Protein AF-A0A975FQG0-F1 (afdb_monomer_lite)

Radius of gyration: 18.79 Å; chains: 1; bounding box: 39×19×62 Å

pLDDT: mean 80.65, std 9.43, range [52.59, 92.88]

Structure (mmCIF, N/CA/C/O backbone):
data_AF-A0A975FQG0-F1
#
_entry.id   AF-A0A975FQG0-F1
#
loop_
_atom_site.group_PDB
_atom_site.id
_atom_site.type_symbol
_atom_site.label_atom_id
_atom_site.label_alt_id
_atom_site.label_comp_id
_atom_site.label_asym_id
_atom_site.label_entity_id
_atom_site.label_seq_id
_atom_site.pdbx_PDB_ins_code
_atom_site.Cartn_x
_atom_site.Cartn_y
_atom_site.Cartn_z
_atom_site.occupancy
_atom_site.B_iso_or_equiv
_atom_site.auth_seq_id
_atom_site.auth_comp_id
_atom_site.auth_asym_id
_atom_site.auth_atom_id
_atom_site.pdbx_PDB_model_num
ATOM 1 N N . MET A 1 1 ? -12.101 -2.538 -8.124 1.00 52.59 1 MET A N 1
ATOM 2 C CA . MET A 1 1 ? -11.426 -1.240 -8.284 1.00 52.59 1 MET A CA 1
ATOM 3 C C . MET A 1 1 ? -10.868 -0.854 -6.929 1.00 52.59 1 MET A C 1
ATOM 5 O O . MET A 1 1 ? -11.624 -0.524 -6.024 1.00 52.59 1 MET A O 1
ATOM 9 N N . THR A 1 2 ? -9.577 -1.079 -6.736 1.00 68.00 2 THR A N 1
ATOM 10 C CA . THR A 1 2 ? -8.876 -0.801 -5.481 1.00 68.00 2 THR A CA 1
ATOM 11 C C . THR A 1 2 ? -8.479 0.678 -5.417 1.00 68.00 2 THR A C 1
ATOM 13 O O . THR A 1 2 ? -8.389 1.341 -6.447 1.00 68.00 2 THR A O 1
ATOM 16 N N . ALA A 1 3 ? -8.223 1.218 -4.220 1.00 68.31 3 ALA A N 1
ATOM 17 C CA . ALA A 1 3 ? -7.720 2.591 -4.062 1.00 68.31 3 ALA A CA 1
ATOM 18 C C . ALA A 1 3 ? -6.416 2.836 -4.850 1.00 68.31 3 ALA A C 1
ATOM 20 O O . ALA A 1 3 ? -6.152 3.946 -5.305 1.00 68.31 3 ALA A O 1
ATOM 21 N N . LEU A 1 4 ? -5.633 1.774 -5.058 1.00 72.12 4 LEU A N 1
ATOM 22 C CA . LEU A 1 4 ? -4.446 1.794 -5.900 1.00 72.12 4 LEU A CA 1
ATOM 23 C C . LEU A 1 4 ? -4.797 1.973 -7.385 1.00 72.12 4 LEU A C 1
ATOM 25 O O . LEU A 1 4 ? -4.174 2.800 -8.039 1.00 72.12 4 LEU A O 1
ATOM 29 N N . ASP A 1 5 ? -5.815 1.273 -7.900 1.00 72.75 5 ASP A N 1
ATOM 30 C CA . ASP A 1 5 ? -6.261 1.413 -9.300 1.00 72.75 5 ASP A CA 1
ATOM 31 C C . ASP A 1 5 ? -6.716 2.851 -9.610 1.00 72.75 5 ASP A C 1
ATOM 33 O O . ASP A 1 5 ? -6.496 3.362 -10.706 1.00 72.75 5 ASP A O 1
ATOM 37 N N . LEU A 1 6 ? -7.323 3.522 -8.624 1.00 71.19 6 LEU A N 1
ATOM 38 C CA . LEU A 1 6 ? -7.706 4.935 -8.704 1.00 71.19 6 LEU A CA 1
ATOM 39 C C . LEU A 1 6 ? -6.496 5.876 -8.713 1.00 71.19 6 LEU A C 1
ATOM 41 O O . LEU A 1 6 ? -6.476 6.834 -9.479 1.00 71.19 6 LEU A O 1
ATOM 45 N N . ALA A 1 7 ? -5.498 5.612 -7.868 1.00 74.69 7 ALA A N 1
ATOM 46 C CA . ALA A 1 7 ? -4.308 6.452 -7.749 1.00 74.69 7 ALA A CA 1
ATOM 47 C C . ALA A 1 7 ? -3.344 6.301 -8.939 1.00 74.69 7 ALA A C 1
ATOM 49 O O . ALA A 1 7 ? -2.677 7.258 -9.320 1.00 74.69 7 ALA A O 1
ATOM 50 N N . MET A 1 8 ? -3.267 5.102 -9.519 1.00 71.06 8 MET A N 1
ATOM 51 C CA . MET A 1 8 ? -2.332 4.767 -10.598 1.00 71.06 8 MET A CA 1
ATOM 52 C C . MET A 1 8 ? -2.910 5.001 -11.999 1.00 71.06 8 MET A C 1
ATOM 54 O O . MET A 1 8 ? -2.158 5.054 -12.973 1.00 71.06 8 MET A O 1
ATOM 58 N N . GLY A 1 9 ? -4.235 5.133 -12.116 1.00 62.88 9 GLY A N 1
ATOM 59 C CA . GLY A 1 9 ? -4.927 5.110 -13.402 1.00 62.88 9 GLY A CA 1
ATOM 60 C C . GLY A 1 9 ? -4.791 3.754 -14.114 1.00 62.88 9 GLY A C 1
ATOM 61 O O . GLY A 1 9 ? -4.081 2.852 -13.676 1.00 62.88 9 GLY A O 1
ATOM 62 N N . ALA A 1 10 ? -5.464 3.587 -15.254 1.00 57.66 10 ALA A N 1
ATOM 63 C CA . ALA A 1 10 ? -5.527 2.314 -15.989 1.00 57.66 10 ALA A CA 1
ATOM 64 C C . ALA A 1 10 ? -4.196 1.852 -16.642 1.00 57.66 10 ALA A C 1
ATOM 66 O O . ALA A 1 10 ? -4.201 0.937 -17.461 1.00 57.66 10 ALA A O 1
ATOM 67 N N . SER A 1 11 ? -3.058 2.485 -16.336 1.00 58.50 11 SER A N 1
ATOM 68 C CA . SER A 1 11 ? -1.800 2.352 -17.089 1.00 58.50 11 SER A CA 1
ATOM 69 C C . SER A 1 11 ? -0.721 1.488 -16.418 1.00 58.50 11 SER A C 1
ATOM 71 O O . SER A 1 11 ? 0.284 1.164 -17.059 1.00 58.50 11 SER A O 1
ATOM 73 N N . SER A 1 12 ? -0.887 1.077 -15.155 1.00 63.91 12 SER A N 1
ATOM 74 C CA . SER A 1 12 ? 0.119 0.268 -14.455 1.00 63.91 12 SER A CA 1
ATOM 75 C C . SER A 1 12 ? -0.139 -1.232 -14.610 1.00 63.91 12 SER A C 1
ATOM 77 O O . SER A 1 12 ? -0.956 -1.807 -13.894 1.00 63.91 12 SER A O 1
ATOM 79 N N . VAL A 1 13 ? 0.596 -1.885 -15.513 1.00 70.56 13 VAL A N 1
ATOM 80 C CA . VAL A 1 13 ? 0.629 -3.353 -15.603 1.00 70.56 13 VAL A CA 1
ATOM 81 C C . VAL A 1 13 ? 1.557 -3.896 -14.505 1.00 70.56 13 VAL A C 1
ATOM 83 O O . VAL A 1 13 ? 2.741 -3.535 -14.499 1.00 70.56 13 VAL A O 1
ATOM 86 N N . PRO A 1 14 ? 1.064 -4.735 -13.574 1.00 73.19 14 PRO A N 1
ATOM 87 C CA . PRO A 1 14 ? 1.901 -5.363 -12.559 1.00 73.19 14 PRO A CA 1
ATOM 88 C C . PRO A 1 14 ? 2.940 -6.282 -13.199 1.00 73.19 14 PRO A C 1
ATOM 90 O O . PRO A 1 14 ? 2.650 -6.991 -14.163 1.00 73.19 14 PRO A O 1
ATOM 93 N N . GLY A 1 15 ? 4.148 -6.299 -12.644 1.00 78.62 15 GLY A N 1
ATOM 94 C CA . GLY A 1 15 ? 5.142 -7.298 -13.003 1.00 78.62 15 GLY A CA 1
ATOM 95 C C . GLY A 1 15 ? 4.771 -8.688 -12.472 1.00 78.62 15 GLY A C 1
ATOM 96 O O . GLY A 1 15 ? 4.039 -8.827 -11.489 1.00 78.62 15 GLY A O 1
ATOM 97 N N . LEU A 1 16 ? 5.299 -9.729 -13.118 1.00 82.00 16 LEU A N 1
ATOM 98 C CA . LEU A 1 16 ? 5.042 -11.134 -12.770 1.00 82.00 16 LEU A CA 1
ATOM 99 C C . LEU A 1 16 ? 5.452 -11.486 -11.332 1.00 82.00 16 LEU A C 1
ATOM 101 O O . LEU A 1 16 ? 4.862 -12.375 -10.725 1.00 82.00 16 LEU A O 1
ATOM 105 N N . HIS A 1 17 ? 6.435 -10.784 -10.772 1.00 81.81 17 HIS A N 1
ATOM 106 C CA . HIS A 1 17 ? 6.946 -10.994 -9.417 1.00 81.81 17 HIS A CA 1
ATOM 107 C C . HIS A 1 17 ? 6.417 -9.938 -8.435 1.00 81.81 17 HIS A C 1
ATOM 109 O O . HIS A 1 17 ? 7.004 -9.718 -7.369 1.00 81.81 17 HIS A O 1
ATOM 115 N N . GLY A 1 18 ? 5.327 -9.252 -8.794 1.00 81.25 18 GLY A N 1
ATOM 116 C CA . GLY A 1 18 ? 4.734 -8.190 -7.989 1.00 81.25 18 GLY A CA 1
ATOM 117 C C . GLY A 1 18 ? 5.588 -6.923 -7.924 1.00 81.25 18 GLY A C 1
ATOM 118 O O . GLY A 1 18 ? 5.511 -6.204 -6.927 1.00 81.25 18 GLY A O 1
ATOM 119 N N . GLY A 1 19 ? 6.437 -6.696 -8.930 1.00 83.25 19 GLY A N 1
ATOM 120 C CA . GLY A 1 19 ? 7.219 -5.478 -9.116 1.00 83.25 19 GLY A CA 1
ATOM 121 C C . GLY A 1 19 ? 6.615 -4.511 -10.137 1.00 83.25 19 GLY A C 1
ATOM 122 O O . GLY A 1 19 ? 5.499 -4.691 -10.626 1.00 83.25 19 GLY A O 1
ATOM 123 N N . ILE A 1 20 ? 7.369 -3.460 -10.455 1.00 84.75 20 ILE A N 1
ATOM 124 C CA . ILE A 1 20 ? 6.986 -2.395 -11.387 1.00 84.75 20 ILE A CA 1
ATOM 125 C C . ILE A 1 20 ? 7.712 -2.608 -12.714 1.00 84.75 20 ILE A C 1
ATOM 127 O O . ILE A 1 20 ? 8.924 -2.808 -12.741 1.00 84.75 20 ILE A O 1
ATOM 131 N N . LEU A 1 21 ? 6.979 -2.532 -13.824 1.00 85.62 21 LEU A N 1
ATOM 132 C CA . LEU A 1 21 ? 7.559 -2.555 -15.166 1.00 85.62 21 LEU A CA 1
ATOM 133 C C . LEU A 1 21 ? 8.042 -1.155 -15.570 1.00 85.62 21 LEU A C 1
ATOM 135 O O . LEU A 1 21 ? 7.257 -0.204 -15.593 1.00 85.62 21 LEU A O 1
ATOM 139 N N . VAL A 1 22 ? 9.320 -1.048 -15.917 1.00 84.38 22 VAL A N 1
ATOM 140 C CA . VAL A 1 22 ? 9.988 0.171 -16.400 1.00 84.38 22 VAL A CA 1
ATOM 141 C C . VAL A 1 22 ? 10.593 -0.111 -17.769 1.00 84.38 22 VAL A C 1
ATOM 143 O O . VAL A 1 22 ? 10.926 -1.258 -18.064 1.00 84.38 22 VAL A O 1
ATOM 146 N N . GLU A 1 23 ? 10.735 0.901 -18.616 1.00 82.38 23 GLU A N 1
ATOM 147 C CA . GLU A 1 23 ? 11.472 0.762 -19.872 1.00 82.38 23 GLU A CA 1
ATOM 148 C C . GLU A 1 23 ? 12.950 0.435 -19.614 1.00 82.38 23 GLU A C 1
ATOM 150 O O . GLU A 1 23 ? 13.612 0.984 -18.735 1.00 82.38 23 GLU A O 1
ATOM 155 N N . GLY A 1 24 ? 13.452 -0.555 -20.341 1.00 73.81 24 GLY A N 1
ATOM 156 C CA . GLY A 1 24 ? 14.834 -0.998 -20.306 1.00 73.81 24 GLY A CA 1
ATOM 157 C C . GLY A 1 24 ? 15.704 -0.157 -21.241 1.00 73.81 24 GLY A C 1
ATOM 158 O O . GLY A 1 24 ? 15.198 0.432 -22.194 1.00 73.81 24 GLY A O 1
ATOM 159 N N . PRO A 1 25 ? 17.025 -0.118 -21.005 1.00 68.31 25 PRO A N 1
ATOM 160 C CA . PRO A 1 25 ? 17.934 0.661 -21.834 1.00 68.31 25 PRO A CA 1
ATOM 161 C C . PRO A 1 25 ? 17.929 0.153 -23.281 1.00 68.31 25 PRO A C 1
ATOM 163 O O . PRO A 1 25 ? 18.019 -1.057 -23.522 1.00 68.31 25 PRO A O 1
ATOM 166 N N . ALA A 1 26 ? 17.865 1.087 -24.233 1.00 67.56 26 ALA A N 1
ATOM 167 C CA . ALA A 1 26 ? 18.006 0.786 -25.652 1.00 67.56 26 ALA A CA 1
ATOM 168 C C . ALA A 1 26 ? 19.390 0.180 -25.923 1.00 67.56 26 ALA A C 1
ATOM 170 O O . ALA A 1 26 ? 20.428 0.702 -25.504 1.00 67.56 26 ALA A O 1
ATOM 171 N N . THR A 1 27 ? 19.423 -0.943 -26.631 1.00 74.44 27 THR A N 1
ATOM 172 C CA . THR A 1 27 ? 20.677 -1.538 -27.089 1.00 74.44 27 THR A CA 1
ATOM 173 C C . THR A 1 27 ? 21.279 -0.697 -28.207 1.00 74.44 27 THR A C 1
ATOM 175 O O . THR A 1 27 ? 20.593 -0.010 -28.960 1.00 74.44 27 THR A O 1
ATOM 178 N N . ARG A 1 28 ? 22.599 -0.801 -28.382 1.00 72.44 28 ARG A N 1
ATOM 179 C CA . ARG A 1 28 ? 23.315 -0.112 -29.467 1.00 72.44 28 ARG A CA 1
ATOM 180 C C . ARG A 1 28 ? 22.781 -0.471 -30.863 1.00 72.44 28 ARG A C 1
ATOM 182 O O . ARG A 1 28 ? 22.951 0.313 -31.791 1.00 72.44 28 ARG A O 1
ATOM 189 N N . ALA A 1 29 ? 22.183 -1.653 -31.017 1.00 71.19 29 ALA A N 1
ATOM 190 C CA . ALA A 1 29 ? 21.539 -2.086 -32.253 1.00 71.19 29 ALA A CA 1
ATOM 191 C C . ALA A 1 29 ? 20.192 -1.378 -32.475 1.00 71.19 29 ALA A C 1
ATOM 193 O O . ALA A 1 29 ? 19.955 -0.900 -33.578 1.00 71.19 29 ALA A O 1
ATOM 194 N N . GLU A 1 30 ? 19.372 -1.240 -31.428 1.00 70.12 30 GLU A N 1
ATOM 195 C CA . GLU A 1 30 ? 18.093 -0.511 -31.456 1.00 70.12 30 GLU A CA 1
ATOM 196 C C . GLU A 1 30 ? 18.323 0.980 -31.742 1.00 70.12 30 GLU A C 1
ATOM 198 O O . GLU A 1 30 ? 17.780 1.503 -32.705 1.00 70.12 30 GLU A O 1
ATOM 203 N N . ALA A 1 31 ? 19.273 1.620 -31.050 1.00 72.00 31 ALA A N 1
ATOM 204 C CA . ALA A 1 31 ? 19.625 3.020 -31.309 1.00 72.00 31 ALA A CA 1
ATOM 205 C C . ALA A 1 31 ? 20.147 3.268 -32.742 1.00 72.00 31 ALA A C 1
ATOM 207 O O . ALA A 1 31 ? 19.959 4.346 -33.304 1.00 72.00 31 ALA A O 1
ATOM 208 N N . ARG A 1 32 ? 20.819 2.277 -33.352 1.00 74.44 32 ARG A N 1
ATOM 209 C CA . ARG A 1 32 ? 21.249 2.342 -34.761 1.00 74.44 32 ARG A CA 1
ATOM 210 C C . ARG A 1 32 ? 20.095 2.119 -35.732 1.00 74.44 32 ARG A C 1
ATOM 212 O O . ARG A 1 32 ? 20.105 2.729 -36.794 1.00 74.44 32 ARG A O 1
ATOM 219 N N . ALA A 1 33 ? 19.146 1.249 -35.395 1.00 71.50 33 ALA A N 1
ATOM 220 C CA . ALA A 1 33 ? 17.958 1.002 -36.202 1.00 71.50 33 ALA A CA 1
ATOM 221 C C . ALA A 1 33 ? 17.031 2.227 -36.208 1.00 71.50 33 ALA A C 1
ATOM 223 O O . ALA A 1 33 ? 16.604 2.638 -37.284 1.00 71.50 33 ALA A O 1
ATOM 224 N N . ASP A 1 34 ? 16.830 2.868 -35.053 1.00 71.00 34 ASP A N 1
ATOM 225 C CA . ASP A 1 34 ? 16.073 4.120 -34.928 1.00 71.00 34 ASP A CA 1
ATOM 226 C C . ASP A 1 34 ? 16.728 5.249 -35.738 1.00 71.00 34 ASP A C 1
ATOM 228 O O . ASP A 1 34 ? 16.066 5.941 -36.512 1.00 71.00 34 ASP A O 1
ATOM 232 N N . ALA A 1 35 ? 18.057 5.388 -35.646 1.00 75.38 35 ALA A N 1
ATOM 233 C CA . ALA A 1 35 ? 18.816 6.360 -36.437 1.00 75.38 35 ALA A CA 1
ATOM 234 C C . ALA A 1 35 ? 18.782 6.077 -37.954 1.00 75.38 35 ALA A C 1
ATOM 236 O O . ALA A 1 35 ? 18.981 6.991 -38.752 1.00 75.38 35 ALA A O 1
ATOM 237 N N . ALA A 1 36 ? 18.539 4.826 -38.353 1.00 78.81 36 ALA A N 1
ATOM 238 C CA . ALA A 1 36 ? 18.415 4.400 -39.746 1.00 78.81 36 ALA A CA 1
ATOM 239 C C . ALA A 1 36 ? 16.960 4.399 -40.261 1.00 78.81 36 ALA A C 1
ATOM 241 O O . ALA A 1 36 ? 16.729 3.980 -41.395 1.00 78.81 36 ALA A O 1
ATOM 242 N N . GLY A 1 37 ? 15.983 4.843 -39.459 1.00 72.94 37 GLY A N 1
ATOM 243 C CA . GLY A 1 37 ? 14.563 4.845 -39.834 1.00 72.94 37 GLY A CA 1
ATOM 244 C C . GLY A 1 37 ? 13.940 3.447 -39.935 1.00 72.94 37 GLY A C 1
ATOM 245 O O . GLY A 1 37 ? 12.941 3.267 -40.631 1.00 72.94 37 GLY A O 1
ATOM 246 N N . GLY A 1 38 ? 14.542 2.447 -39.284 1.00 66.56 38 GLY A N 1
ATOM 247 C CA . GLY A 1 38 ? 13.977 1.105 -39.159 1.00 66.56 38 GLY A CA 1
ATOM 248 C C . GLY A 1 38 ? 12.687 1.106 -38.335 1.00 66.56 38 GLY A C 1
ATOM 249 O O . GLY A 1 38 ? 12.423 2.034 -37.575 1.00 66.56 38 GLY A O 1
ATOM 250 N N . ALA A 1 39 ? 11.868 0.060 -38.495 1.00 67.38 39 ALA A N 1
ATOM 251 C CA . ALA A 1 39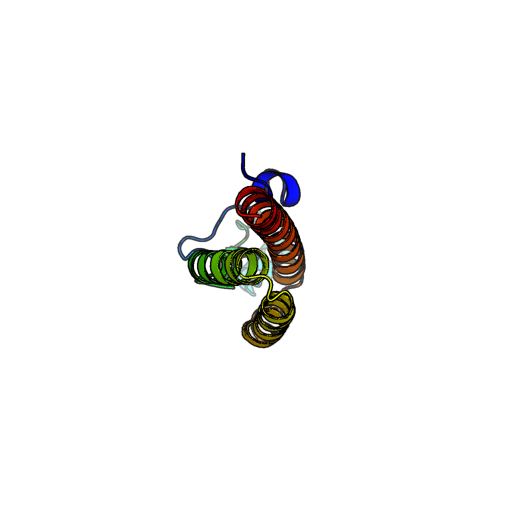 ? 10.629 -0.089 -37.735 1.00 67.38 39 ALA A CA 1
ATOM 252 C C . ALA A 1 39 ? 10.898 0.019 -36.218 1.00 67.38 39 ALA A C 1
ATOM 254 O O . ALA A 1 39 ? 11.876 -0.578 -35.753 1.00 67.38 39 ALA A O 1
ATOM 255 N N . PRO A 1 40 ? 10.052 0.742 -35.455 1.00 60.69 40 PRO A N 1
ATOM 256 C CA . PRO A 1 40 ? 10.262 0.940 -34.027 1.00 60.69 40 PRO A CA 1
ATOM 257 C C . PRO A 1 40 ? 10.321 -0.416 -33.323 1.00 60.69 40 PRO A C 1
ATOM 259 O O . PRO A 1 40 ? 9.399 -1.229 -33.430 1.00 60.69 40 PRO A O 1
ATOM 262 N N . ALA A 1 41 ? 11.427 -0.673 -32.629 1.00 65.06 41 ALA A N 1
ATOM 263 C CA . ALA A 1 41 ? 11.556 -1.854 -31.791 1.00 65.06 41 ALA A CA 1
ATOM 264 C C . ALA A 1 41 ? 10.581 -1.747 -30.606 1.00 65.06 41 ALA A C 1
ATOM 266 O O . ALA A 1 41 ? 10.458 -0.689 -29.991 1.00 65.06 41 ALA A O 1
ATOM 267 N N . GLU A 1 42 ? 9.889 -2.841 -30.275 1.00 65.75 42 GLU A N 1
ATOM 268 C CA . GLU A 1 42 ? 9.020 -2.909 -29.092 1.00 65.75 42 GLU A CA 1
ATOM 269 C C . GLU A 1 42 ? 9.807 -2.515 -27.821 1.00 65.75 42 GLU A C 1
ATOM 271 O O . GLU A 1 42 ? 10.882 -3.080 -27.573 1.00 65.75 42 GLU A O 1
ATOM 276 N N . PRO A 1 43 ? 9.306 -1.571 -26.997 1.00 64.44 43 PRO A N 1
ATOM 277 C CA . PRO A 1 43 ? 10.015 -1.103 -25.812 1.00 64.44 43 PRO A CA 1
ATOM 278 C C . PRO A 1 43 ? 10.209 -2.252 -24.818 1.00 64.44 43 PRO A C 1
ATOM 280 O O . PRO A 1 43 ? 9.264 -2.783 -24.226 1.00 64.44 43 PRO A O 1
ATOM 283 N N . ARG A 1 44 ? 11.469 -2.650 -24.607 1.00 71.88 44 ARG A N 1
ATOM 284 C CA . ARG A 1 44 ? 11.826 -3.750 -23.705 1.00 71.88 44 ARG A CA 1
ATOM 285 C C . ARG A 1 44 ? 11.537 -3.342 -22.264 1.00 71.88 44 ARG A C 1
ATOM 287 O O . ARG A 1 44 ? 12.275 -2.546 -21.704 1.00 71.88 44 ARG A O 1
ATOM 294 N N . ARG A 1 45 ? 10.513 -3.904 -21.621 1.00 80.00 45 ARG A N 1
ATOM 295 C CA . ARG A 1 45 ? 10.210 -3.622 -20.205 1.00 80.00 45 ARG A CA 1
ATOM 296 C C . ARG A 1 45 ? 11.021 -4.513 -19.260 1.00 80.00 45 ARG A C 1
ATOM 298 O O . ARG A 1 45 ? 11.054 -5.730 -19.422 1.00 80.00 45 ARG A O 1
ATOM 305 N N . ARG A 1 46 ? 11.641 -3.920 -18.238 1.00 83.00 46 ARG A N 1
ATOM 306 C CA . ARG A 1 46 ? 12.302 -4.603 -17.117 1.00 83.00 46 ARG A CA 1
ATOM 307 C C . ARG A 1 46 ? 11.463 -4.452 -15.852 1.00 83.00 46 ARG A C 1
ATOM 309 O O . ARG A 1 46 ? 11.033 -3.357 -15.508 1.00 83.00 46 ARG A O 1
ATOM 316 N N . GLU A 1 47 ? 11.285 -5.551 -15.126 1.00 82.81 47 GLU A N 1
ATOM 317 C CA . GLU A 1 47 ? 10.658 -5.533 -13.804 1.00 82.81 47 GLU A CA 1
ATOM 318 C C . GLU A 1 47 ? 11.677 -5.157 -12.717 1.00 82.81 47 GLU A C 1
ATOM 320 O O . GLU A 1 47 ? 12.678 -5.856 -12.515 1.00 82.81 47 GLU A O 1
ATOM 325 N N . VAL A 1 48 ? 11.394 -4.068 -12.009 1.00 82.62 48 VAL A N 1
ATOM 326 C CA . VAL A 1 48 ? 12.108 -3.597 -10.816 1.00 82.62 48 VAL A CA 1
ATOM 327 C C . VAL A 1 48 ? 11.212 -3.744 -9.584 1.00 82.62 48 VAL A C 1
ATOM 329 O O . VAL A 1 48 ? 10.020 -4.012 -9.709 1.00 82.62 48 VAL A O 1
ATOM 332 N N . LEU A 1 49 ? 11.758 -3.580 -8.381 1.00 79.94 49 LEU A N 1
ATOM 333 C CA . LEU A 1 49 ? 10.986 -3.624 -7.136 1.00 79.94 49 LEU A CA 1
ATOM 334 C C . LEU A 1 49 ? 10.184 -4.923 -6.911 1.00 79.94 49 LEU A C 1
ATOM 336 O O . LEU A 1 49 ? 9.025 -4.906 -6.495 1.00 79.94 49 LEU A O 1
ATOM 340 N N . ARG A 1 50 ? 10.808 -6.081 -7.160 1.00 82.62 50 ARG A N 1
ATOM 341 C CA . ARG A 1 50 ? 10.159 -7.396 -6.991 1.00 82.62 50 ARG A CA 1
ATOM 342 C C . ARG A 1 50 ? 9.711 -7.623 -5.543 1.00 82.62 50 ARG A C 1
ATOM 344 O O . ARG A 1 50 ? 10.354 -7.146 -4.602 1.00 82.62 50 ARG A O 1
ATOM 351 N N . GLY A 1 51 ? 8.608 -8.349 -5.363 1.00 82.00 51 GLY A N 1
ATOM 352 C CA . GLY A 1 51 ? 8.032 -8.644 -4.047 1.0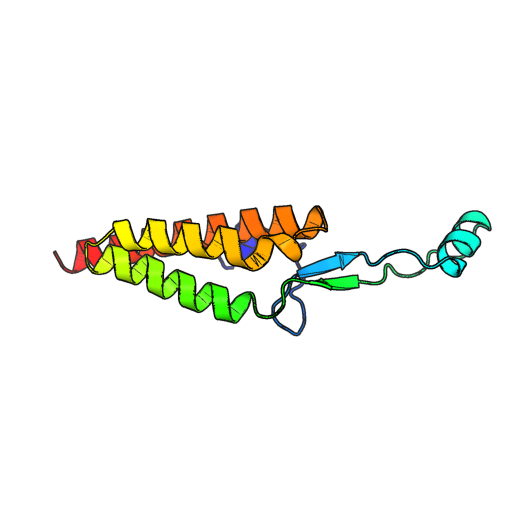0 82.00 51 GLY A CA 1
ATOM 353 C C . GLY A 1 51 ? 7.260 -7.483 -3.406 1.00 82.00 51 GLY A C 1
ATOM 354 O O . GLY A 1 51 ? 6.947 -7.548 -2.216 1.00 82.00 51 GLY A O 1
ATOM 355 N N . GLY A 1 52 ? 6.939 -6.430 -4.168 1.00 82.19 52 GLY A N 1
ATOM 356 C CA . GLY A 1 52 ? 6.198 -5.264 -3.679 1.00 82.19 52 GLY A CA 1
ATOM 357 C C . GLY A 1 52 ? 4.823 -5.613 -3.104 1.00 82.19 52 GLY A C 1
ATOM 358 O O . GLY A 1 52 ? 4.415 -5.025 -2.105 1.00 82.19 52 GLY A O 1
ATOM 359 N N . ILE A 1 53 ? 4.146 -6.623 -3.663 1.00 80.75 53 ILE A N 1
ATOM 360 C CA . ILE A 1 53 ? 2.842 -7.098 -3.171 1.00 80.75 53 ILE A CA 1
ATOM 361 C C . ILE A 1 53 ? 2.952 -7.649 -1.744 1.00 80.75 53 ILE A C 1
ATOM 363 O O . ILE A 1 53 ? 2.229 -7.194 -0.859 1.00 80.75 53 ILE A O 1
ATOM 367 N N . THR A 1 54 ? 3.858 -8.601 -1.503 1.00 85.38 54 THR A N 1
ATOM 368 C CA . THR A 1 54 ? 4.010 -9.251 -0.191 1.00 85.38 54 THR A CA 1
ATOM 369 C C . THR A 1 54 ? 4.416 -8.243 0.877 1.00 85.38 54 THR A C 1
ATOM 371 O O . THR A 1 54 ? 3.805 -8.184 1.942 1.00 85.38 54 THR A O 1
ATOM 374 N N . ILE A 1 55 ? 5.396 -7.393 0.568 1.00 86.50 55 ILE A N 1
ATOM 375 C CA . ILE A 1 55 ? 5.857 -6.342 1.481 1.00 86.50 55 ILE A CA 1
ATOM 376 C C . ILE A 1 55 ? 4.734 -5.334 1.761 1.00 86.50 55 ILE A C 1
ATOM 378 O O . ILE A 1 55 ? 4.484 -4.999 2.915 1.00 86.50 55 ILE A O 1
ATOM 382 N N . GLY A 1 56 ? 3.978 -4.930 0.737 1.00 87.38 56 GLY A N 1
ATOM 383 C CA . GLY A 1 56 ? 2.846 -4.020 0.901 1.00 87.38 56 GLY A CA 1
ATOM 384 C C . GLY A 1 56 ? 1.691 -4.603 1.722 1.00 87.38 56 GLY A C 1
ATOM 385 O O . GLY A 1 56 ? 0.935 -3.857 2.339 1.00 87.38 56 GLY A O 1
ATOM 386 N N . VAL A 1 57 ? 1.508 -5.926 1.754 1.00 87.94 57 VAL A N 1
ATOM 387 C CA . VAL A 1 57 ? 0.543 -6.570 2.665 1.00 87.94 57 VAL A CA 1
ATOM 388 C C . VAL A 1 57 ? 1.023 -6.470 4.114 1.00 87.94 57 VAL A C 1
ATOM 390 O O . VAL A 1 57 ? 0.254 -6.039 4.972 1.00 87.94 57 VAL A O 1
ATOM 393 N N . LEU A 1 58 ? 2.290 -6.800 4.380 1.00 89.81 58 LEU A N 1
ATOM 394 C CA . LEU A 1 58 ? 2.868 -6.737 5.727 1.00 89.81 58 LEU A CA 1
ATOM 395 C C . LEU A 1 58 ? 2.810 -5.320 6.310 1.00 89.81 58 LEU A C 1
ATOM 397 O O . LEU A 1 58 ? 2.411 -5.138 7.456 1.00 89.81 58 LEU A O 1
ATOM 401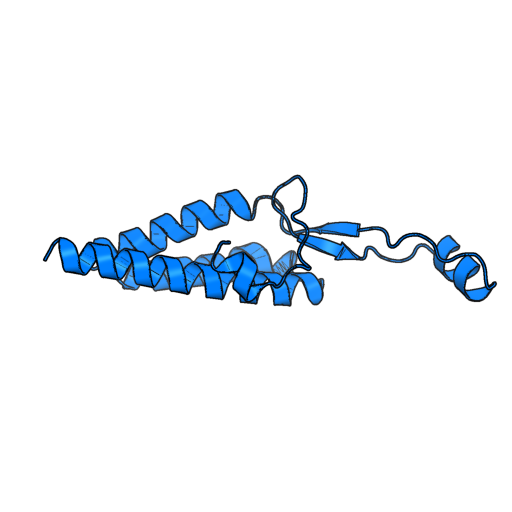 N N . GLU A 1 59 ? 3.128 -4.310 5.504 1.00 90.06 59 GLU A N 1
ATOM 402 C CA . GLU A 1 59 ? 3.068 -2.904 5.914 1.00 90.06 59 GLU A CA 1
ATOM 403 C C . GLU A 1 59 ? 1.651 -2.450 6.255 1.00 90.06 59 GLU A C 1
ATOM 405 O O . GLU A 1 59 ? 1.456 -1.746 7.243 1.00 90.06 59 GLU A O 1
ATOM 410 N N . ARG A 1 60 ? 0.648 -2.867 5.471 1.00 91.56 60 ARG A N 1
ATOM 411 C CA . ARG A 1 60 ? -0.756 -2.535 5.746 1.00 91.56 60 ARG A CA 1
ATOM 412 C C . ARG A 1 60 ? -1.228 -3.150 7.056 1.00 91.56 60 ARG A C 1
ATOM 414 O O . ARG A 1 60 ? -1.896 -2.463 7.822 1.00 91.56 60 ARG A O 1
ATOM 421 N N . PHE A 1 61 ? -0.867 -4.404 7.330 1.00 91.50 61 PHE A N 1
ATOM 422 C CA . PHE A 1 61 ? -1.190 -5.039 8.609 1.00 91.50 61 PHE A CA 1
ATOM 423 C C . PHE A 1 61 ? -0.475 -4.367 9.780 1.00 91.50 61 PHE A C 1
ATOM 425 O O . PHE A 1 61 ? -1.106 -4.132 10.806 1.00 91.50 61 PHE A O 1
ATOM 432 N N . ALA A 1 62 ? 0.799 -4.006 9.622 1.00 91.75 62 ALA A N 1
ATOM 433 C CA . ALA A 1 62 ? 1.543 -3.287 10.6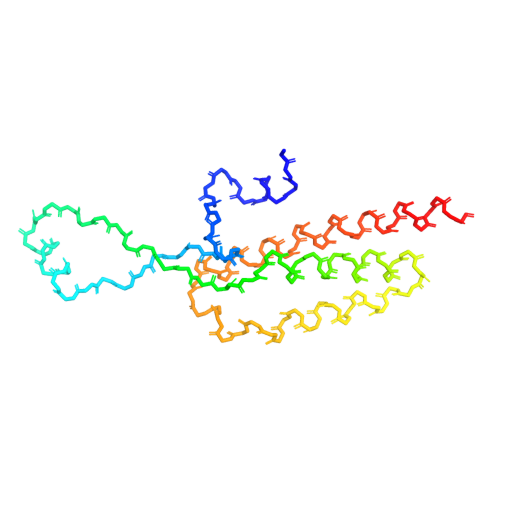50 1.00 91.75 62 ALA A CA 1
ATOM 434 C C . ALA A 1 62 ? 0.937 -1.900 10.931 1.00 91.75 62 ALA A C 1
ATOM 436 O O . ALA A 1 62 ? 0.712 -1.562 12.088 1.00 91.75 62 ALA A O 1
ATOM 437 N N . ALA A 1 63 ? 0.606 -1.133 9.886 1.00 92.88 63 ALA A N 1
ATOM 438 C CA . ALA A 1 63 ? 0.003 0.195 9.999 1.00 92.88 63 ALA A CA 1
ATOM 439 C C . ALA A 1 63 ? -1.418 0.155 10.587 1.00 92.88 63 ALA A C 1
ATOM 441 O O . ALA A 1 63 ? -1.734 0.887 11.522 1.00 92.88 63 ALA A O 1
ATOM 442 N N . ALA A 1 64 ? -2.288 -0.715 10.065 1.00 91.44 64 ALA A N 1
ATOM 443 C CA . ALA A 1 64 ? -3.646 -0.852 10.586 1.00 91.44 64 ALA A CA 1
ATOM 444 C C . ALA A 1 64 ? -3.634 -1.397 12.023 1.00 91.44 64 ALA A C 1
ATOM 446 O O . ALA A 1 64 ? -4.367 -0.900 12.874 1.00 91.44 64 ALA A O 1
ATOM 447 N N . GLY A 1 65 ? -2.767 -2.376 12.304 1.00 89.31 65 GLY A N 1
ATOM 448 C CA . GLY A 1 65 ? -2.590 -2.963 13.629 1.00 89.31 65 GLY A CA 1
ATOM 449 C C . GLY A 1 65 ? -2.067 -1.963 14.657 1.00 89.31 65 GLY A C 1
ATOM 450 O O . GLY A 1 65 ? -2.583 -1.930 15.770 1.00 89.31 65 GLY A O 1
ATOM 451 N N . SER A 1 66 ? -1.109 -1.104 14.290 1.00 92.19 66 SER A N 1
ATOM 452 C CA . SER A 1 66 ? -0.576 -0.082 15.198 1.00 92.19 66 SER A CA 1
ATOM 453 C C . SER A 1 66 ? -1.648 0.933 15.599 1.00 92.19 66 SER A C 1
ATOM 455 O O . SER A 1 66 ? -1.784 1.266 16.774 1.00 92.19 66 SER A O 1
ATOM 457 N N . ILE A 1 67 ? -2.471 1.368 14.640 1.00 91.75 67 ILE A N 1
ATOM 458 C CA . ILE A 1 67 ? -3.589 2.283 14.902 1.00 91.75 67 ILE A CA 1
ATOM 459 C C . ILE A 1 67 ? -4.668 1.595 15.740 1.00 91.75 67 ILE A C 1
ATOM 461 O O . ILE A 1 67 ? -5.105 2.154 16.743 1.00 91.75 67 ILE A O 1
ATOM 465 N N . ALA A 1 68 ? -5.064 0.372 15.377 1.00 88.50 68 ALA A N 1
ATOM 466 C CA . ALA A 1 68 ? -6.067 -0.389 16.117 1.00 88.50 68 ALA A CA 1
ATOM 467 C C . ALA A 1 68 ? -5.646 -0.615 17.580 1.00 88.50 68 ALA A C 1
ATOM 469 O O . ALA A 1 68 ? -6.456 -0.418 18.486 1.00 88.50 68 ALA A O 1
ATOM 470 N N . ALA A 1 69 ? -4.368 -0.927 17.817 1.00 89.69 69 ALA A N 1
ATOM 471 C CA . ALA A 1 69 ? -3.783 -1.098 19.147 1.00 89.69 69 ALA A CA 1
ATOM 472 C C . ALA A 1 69 ? -3.628 0.214 19.946 1.00 89.69 69 ALA A C 1
ATOM 474 O O . ALA A 1 69 ? -3.259 0.169 21.117 1.00 89.69 69 ALA A O 1
ATOM 475 N N . GLY A 1 70 ? -3.901 1.379 19.343 1.00 88.06 70 GLY A N 1
ATOM 476 C CA . GLY A 1 70 ? -3.728 2.684 19.984 1.00 88.06 70 GLY A CA 1
ATOM 477 C C . GLY A 1 70 ? -2.269 3.129 20.121 1.00 88.06 70 GLY A C 1
ATOM 478 O O . GLY A 1 70 ? -1.992 4.008 20.931 1.00 88.06 70 GLY A O 1
ATOM 479 N N . LEU A 1 71 ? -1.359 2.536 19.341 1.00 91.38 71 LEU A N 1
ATOM 480 C CA . LEU A 1 71 ? 0.073 2.847 19.286 1.00 91.38 71 LEU A CA 1
ATOM 481 C C . LEU A 1 71 ? 0.415 3.471 17.920 1.00 91.38 71 LEU A C 1
ATOM 483 O O . LEU A 1 71 ? 0.988 2.799 17.052 1.00 91.38 71 LEU A O 1
ATOM 487 N N . PRO A 1 72 ? 0.034 4.736 17.663 1.00 88.62 72 PRO A N 1
ATOM 488 C CA . PRO A 1 72 ? 0.278 5.386 16.375 1.00 88.62 72 PRO A CA 1
ATOM 489 C C . PRO A 1 72 ? 1.772 5.514 16.035 1.00 88.62 72 PRO A C 1
ATOM 491 O O . PRO A 1 72 ? 2.120 5.652 14.864 1.00 88.62 72 PRO A O 1
ATOM 494 N N . GLU A 1 73 ? 2.670 5.399 17.014 1.00 91.12 73 GLU A N 1
ATOM 495 C CA . GLU A 1 73 ? 4.124 5.390 16.829 1.00 91.12 73 GLU A CA 1
ATOM 496 C C . GLU A 1 73 ? 4.581 4.247 15.909 1.00 91.12 73 GLU A C 1
ATOM 498 O O . GLU A 1 73 ? 5.550 4.395 15.162 1.00 91.12 73 GLU A O 1
ATOM 503 N N . GLY A 1 74 ? 3.850 3.125 15.891 1.00 88.56 74 GLY A N 1
ATOM 504 C CA . GLY A 1 74 ? 4.127 2.014 14.979 1.00 88.56 74 GLY A CA 1
ATOM 505 C C . GLY A 1 74 ? 4.010 2.408 13.502 1.00 88.56 74 GLY A C 1
ATOM 506 O O . GLY A 1 74 ? 4.772 1.911 12.673 1.00 88.56 74 GLY A O 1
ATOM 507 N N . LEU A 1 75 ? 3.140 3.368 13.167 1.00 89.69 75 LEU A N 1
ATOM 508 C CA . LEU A 1 75 ? 3.012 3.888 11.804 1.00 89.69 75 LEU A CA 1
ATOM 509 C C . LEU A 1 75 ? 4.278 4.642 11.373 1.00 89.69 75 LEU A C 1
ATOM 511 O O . LEU A 1 75 ? 4.735 4.483 10.239 1.00 89.69 75 LEU A O 1
ATOM 515 N N . ALA A 1 76 ? 4.877 5.419 12.281 1.00 90.69 76 ALA A N 1
ATOM 516 C CA . ALA A 1 76 ? 6.125 6.130 12.012 1.00 90.69 76 ALA A CA 1
ATOM 517 C C . ALA A 1 76 ? 7.274 5.151 11.720 1.00 90.69 76 ALA A C 1
ATOM 519 O O . ALA A 1 76 ? 8.064 5.383 10.804 1.00 90.69 76 ALA A O 1
ATOM 520 N N . LEU A 1 77 ? 7.321 4.018 12.432 1.00 90.38 77 LEU A N 1
ATOM 521 C CA . LEU A 1 77 ? 8.300 2.961 12.179 1.00 90.38 77 LEU A CA 1
ATOM 522 C C . LEU A 1 77 ? 8.106 2.317 10.799 1.00 90.38 77 LEU A C 1
ATOM 524 O O . LEU A 1 77 ? 9.081 2.133 10.073 1.00 90.38 77 LEU A O 1
ATOM 528 N N . VAL A 1 78 ? 6.862 2.018 10.406 1.00 91.50 78 VAL A N 1
ATOM 529 C CA . VAL A 1 78 ? 6.552 1.466 9.073 1.00 91.50 78 VAL A CA 1
ATOM 530 C C . VAL A 1 78 ? 7.027 2.413 7.969 1.00 91.50 78 VAL A C 1
ATOM 532 O O . VAL A 1 78 ? 7.689 1.974 7.029 1.00 91.50 78 VAL A O 1
ATOM 535 N N . ILE A 1 79 ? 6.756 3.715 8.102 1.00 89.88 79 ILE A N 1
ATOM 536 C CA . ILE A 1 79 ? 7.198 4.737 7.140 1.00 89.88 79 ILE A CA 1
ATOM 537 C C . ILE A 1 79 ? 8.731 4.814 7.082 1.00 89.88 79 ILE A C 1
ATOM 539 O O . ILE A 1 79 ? 9.305 4.858 5.992 1.00 89.88 79 ILE A O 1
ATOM 543 N N . ALA A 1 80 ? 9.403 4.785 8.236 1.00 90.00 80 ALA A N 1
ATOM 544 C CA . ALA A 1 80 ? 10.861 4.835 8.306 1.00 90.00 80 ALA A CA 1
ATOM 545 C C . ALA A 1 80 ? 11.511 3.620 7.621 1.00 90.00 80 ALA A C 1
ATOM 547 O O . ALA A 1 80 ? 12.390 3.780 6.773 1.00 90.00 80 ALA A O 1
ATOM 548 N N . VAL A 1 81 ? 11.043 2.405 7.929 1.00 87.69 81 VAL A N 1
ATOM 549 C CA . VAL A 1 81 ? 11.559 1.161 7.331 1.00 87.69 81 VAL A CA 1
ATOM 550 C C . VAL A 1 81 ? 11.316 1.137 5.820 1.00 87.69 81 VAL A C 1
ATOM 552 O O . VAL A 1 81 ? 12.214 0.773 5.055 1.00 87.69 81 VAL A O 1
ATOM 555 N N . LYS A 1 82 ? 10.134 1.587 5.377 1.00 85.81 82 LYS A N 1
ATOM 556 C CA . LYS A 1 82 ? 9.775 1.683 3.957 1.00 85.81 82 LYS A CA 1
ATOM 557 C C . LYS A 1 82 ? 10.762 2.540 3.168 1.00 85.81 82 LYS A C 1
ATOM 559 O O . LYS A 1 82 ? 11.169 2.145 2.075 1.00 85.81 82 LYS A O 1
ATOM 564 N N . GLY A 1 83 ? 11.132 3.699 3.716 1.00 78.94 83 GLY A N 1
ATOM 565 C CA . GLY A 1 83 ? 12.027 4.654 3.062 1.00 78.94 83 GLY A CA 1
ATOM 566 C C . GLY A 1 83 ? 13.454 4.129 2.877 1.00 78.94 83 GLY 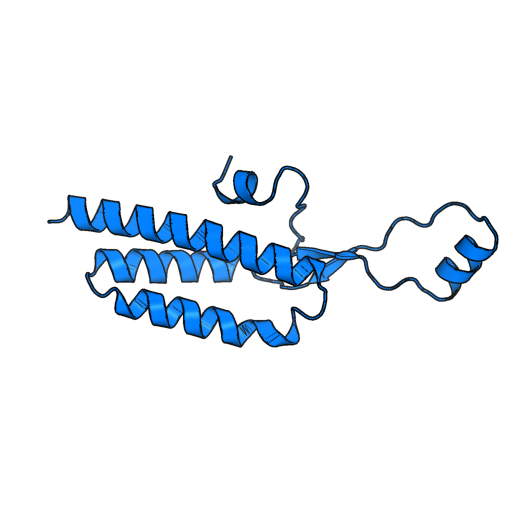A C 1
ATOM 567 O O . GLY A 1 83 ? 14.085 4.421 1.864 1.00 78.94 83 GLY A O 1
ATOM 568 N N . VAL A 1 84 ? 13.949 3.315 3.815 1.00 81.00 84 VAL A N 1
ATOM 569 C CA . VAL A 1 84 ? 15.327 2.793 3.795 1.00 81.00 84 VAL A CA 1
ATOM 570 C C . VAL A 1 84 ? 15.487 1.622 2.821 1.00 81.00 84 VAL A C 1
ATOM 572 O O . VAL A 1 84 ? 16.457 1.568 2.068 1.00 81.00 84 VAL A O 1
ATOM 575 N N . GLY A 1 85 ? 14.541 0.680 2.810 1.00 71.00 85 GLY A N 1
ATOM 576 C CA . GLY A 1 85 ? 14.746 -0.630 2.181 1.00 71.00 85 GLY A CA 1
ATOM 577 C C . GLY A 1 85 ? 14.848 -0.645 0.651 1.00 71.00 85 GLY A C 1
ATOM 578 O O . GLY A 1 85 ? 15.299 -1.639 0.094 1.00 71.00 85 GLY A O 1
ATOM 579 N N . ARG A 1 86 ? 14.413 0.413 -0.046 1.00 74.19 86 ARG A N 1
ATOM 580 C CA . ARG A 1 86 ? 14.295 0.423 -1.521 1.00 74.19 86 ARG A CA 1
ATOM 581 C C . ARG A 1 86 ? 15.090 1.533 -2.205 1.00 74.19 86 ARG A C 1
ATOM 583 O O . ARG A 1 86 ? 14.938 1.722 -3.407 1.00 74.19 86 ARG A O 1
ATOM 590 N N . PHE A 1 87 ? 15.951 2.249 -1.480 1.00 69.44 87 PHE A N 1
ATOM 591 C CA . PHE A 1 87 ? 16.635 3.432 -2.014 1.00 69.44 87 PHE A CA 1
ATOM 592 C C . PHE A 1 87 ? 17.504 3.129 -3.251 1.00 69.44 87 PHE A C 1
ATOM 594 O O . PHE A 1 87 ? 17.527 3.917 -4.191 1.00 69.44 87 PHE A O 1
ATOM 601 N N . THR A 1 88 ? 18.145 1.957 -3.299 1.00 66.25 88 THR A N 1
ATOM 602 C CA . THR A 1 88 ? 18.985 1.508 -4.427 1.00 66.25 88 THR A CA 1
ATOM 603 C C . THR A 1 88 ? 18.193 0.954 -5.616 1.00 66.25 88 THR A C 1
ATOM 605 O O . THR A 1 88 ? 18.723 0.850 -6.714 1.00 66.25 88 THR A O 1
ATOM 608 N N . GLU A 1 89 ? 16.918 0.603 -5.433 1.00 67.50 89 GLU A N 1
ATOM 609 C CA . GLU A 1 89 ? 16.066 0.057 -6.501 1.00 67.50 89 GLU A CA 1
ATOM 610 C C . GLU A 1 89 ? 15.240 1.141 -7.218 1.00 67.50 89 GLU A C 1
ATOM 612 O O . GLU A 1 89 ? 14.642 0.880 -8.261 1.00 67.50 89 GLU A O 1
ATOM 617 N N . LEU A 1 90 ? 15.224 2.367 -6.681 1.00 71.25 90 LEU A N 1
ATOM 618 C CA . LEU A 1 90 ? 14.472 3.528 -7.176 1.00 71.25 90 LEU A CA 1
ATOM 619 C C . LEU A 1 90 ? 15.313 4.435 -8.099 1.00 71.25 90 LEU A C 1
ATOM 621 O O . LEU A 1 90 ? 15.077 5.646 -8.171 1.00 71.25 90 LEU A O 1
ATOM 625 N N . GLU A 1 91 ? 16.321 3.879 -8.776 1.00 73.88 91 GLU A N 1
ATOM 626 C CA . GLU A 1 91 ? 17.163 4.623 -9.726 1.00 73.88 91 GLU A CA 1
ATOM 627 C C . GLU A 1 91 ? 16.374 5.092 -10.954 1.00 73.88 91 GLU A C 1
ATOM 629 O O . GLU A 1 91 ? 16.606 6.195 -11.442 1.00 73.88 91 GLU A O 1
ATOM 634 N N . ALA A 1 92 ? 15.400 4.297 -11.410 1.00 80.00 92 ALA A N 1
ATOM 635 C CA . ALA A 1 92 ? 14.507 4.689 -12.493 1.00 80.00 92 ALA A CA 1
ATOM 636 C C . ALA A 1 92 ? 13.466 5.722 -12.007 1.00 80.00 92 ALA A C 1
ATOM 638 O O . ALA A 1 92 ? 12.705 5.409 -11.078 1.00 80.00 92 ALA A O 1
ATOM 639 N N . PRO A 1 93 ? 13.379 6.915 -12.627 1.00 80.38 93 PRO A N 1
ATOM 640 C CA . PRO A 1 93 ? 12.412 7.949 -12.250 1.00 80.38 93 PRO A CA 1
ATOM 641 C C . PRO A 1 93 ? 10.966 7.439 -12.241 1.00 80.38 93 PRO A C 1
ATOM 643 O O . PRO A 1 93 ? 10.235 7.658 -11.274 1.00 80.38 93 PRO A O 1
ATOM 646 N N . GLU A 1 94 ? 10.581 6.650 -13.246 1.00 81.44 94 GLU A N 1
ATOM 647 C CA . GLU A 1 94 ? 9.222 6.122 -13.385 1.00 81.44 94 GLU A CA 1
ATOM 648 C C . GLU A 1 94 ? 8.889 5.111 -12.281 1.00 81.44 94 GLU A C 1
ATOM 650 O O . GLU A 1 94 ? 7.754 5.043 -11.805 1.00 81.44 94 GLU A O 1
ATOM 655 N N . ALA A 1 95 ? 9.869 4.314 -11.843 1.00 82.94 95 ALA A N 1
ATOM 656 C CA . ALA A 1 95 ? 9.682 3.393 -10.723 1.00 82.94 95 ALA A CA 1
ATOM 657 C C . ALA A 1 95 ? 9.469 4.151 -9.414 1.00 82.94 95 ALA A C 1
ATOM 659 O O . ALA A 1 95 ? 8.660 3.740 -8.581 1.00 82.94 95 ALA A O 1
ATOM 660 N N . ARG A 1 96 ? 10.190 5.263 -9.245 1.00 85.06 96 ARG A N 1
ATOM 661 C CA . ARG A 1 96 ? 10.156 6.072 -8.034 1.00 85.06 96 ARG A CA 1
ATOM 662 C C . ARG A 1 96 ? 8.817 6.751 -7.827 1.00 85.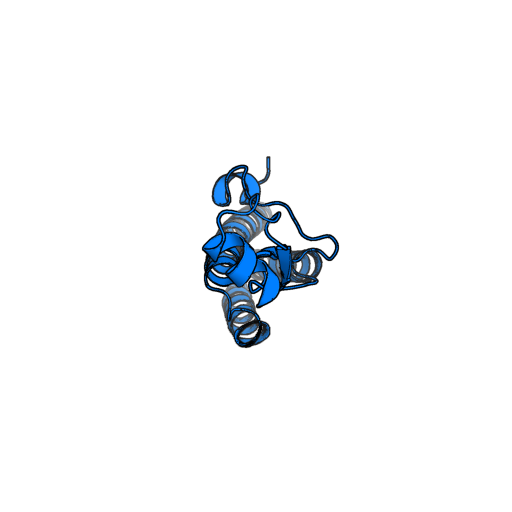06 96 ARG A C 1
ATOM 664 O O . ARG A 1 96 ? 8.237 6.622 -6.752 1.00 85.06 96 ARG A O 1
ATOM 671 N N . GLU A 1 97 ? 8.310 7.424 -8.849 1.00 85.25 97 GLU A N 1
ATOM 672 C CA . GLU A 1 97 ? 7.016 8.106 -8.782 1.00 85.25 97 GLU A CA 1
ATOM 673 C C . GLU A 1 97 ? 5.887 7.119 -8.472 1.00 85.25 97 GLU A C 1
ATOM 675 O O . GLU A 1 97 ? 5.109 7.317 -7.537 1.00 85.25 97 GLU A O 1
ATOM 680 N N . ARG A 1 98 ? 5.863 5.989 -9.188 1.00 85.00 98 ARG A N 1
ATOM 681 C CA . ARG A 1 98 ? 4.874 4.920 -8.994 1.00 85.00 98 ARG A CA 1
ATOM 682 C C . ARG A 1 98 ? 4.953 4.296 -7.601 1.00 85.00 98 ARG A C 1
ATOM 684 O O . ARG A 1 98 ? 3.921 4.009 -6.996 1.00 85.00 98 ARG A O 1
ATOM 691 N N . PHE A 1 99 ? 6.160 4.110 -7.069 1.00 86.25 99 PHE A N 1
ATOM 692 C CA . PHE A 1 99 ? 6.362 3.605 -5.712 1.00 86.25 99 PHE A CA 1
ATOM 693 C C . PHE A 1 99 ? 5.850 4.580 -4.644 1.00 86.25 99 PHE A C 1
ATOM 695 O O . PHE A 1 99 ? 5.192 4.145 -3.695 1.00 86.25 99 PHE A O 1
ATOM 702 N N . ILE A 1 100 ? 6.112 5.883 -4.800 1.00 86.38 100 ILE A N 1
ATOM 703 C CA . ILE A 1 100 ? 5.649 6.923 -3.869 1.00 86.38 100 ILE A CA 1
ATOM 704 C C . ILE A 1 100 ? 4.121 6.998 -3.874 1.00 86.38 100 ILE A C 1
ATOM 706 O O . ILE A 1 100 ? 3.506 6.898 -2.811 1.00 86.38 100 ILE A O 1
ATOM 710 N N . ILE A 1 101 ? 3.505 7.102 -5.055 1.00 87.75 101 ILE A N 1
ATOM 711 C CA . ILE A 1 101 ? 2.044 7.192 -5.200 1.00 87.75 101 ILE A CA 1
ATOM 712 C C . ILE A 1 101 ? 1.372 5.947 -4.611 1.00 87.75 101 ILE A C 1
ATOM 714 O O . ILE A 1 101 ? 0.458 6.063 -3.792 1.00 87.75 101 ILE A O 1
ATOM 718 N N . GLY A 1 102 ? 1.861 4.752 -4.962 1.00 86.81 102 GLY A N 1
ATOM 719 C CA . GLY A 1 102 ? 1.301 3.497 -4.465 1.00 86.81 102 GLY A CA 1
ATOM 720 C C . GLY A 1 102 ? 1.429 3.342 -2.948 1.00 86.81 102 GLY A C 1
ATOM 721 O O . GLY A 1 102 ? 0.482 2.918 -2.283 1.00 86.81 102 GLY A O 1
ATOM 722 N N . THR A 1 103 ? 2.571 3.737 -2.380 1.00 87.56 103 THR A N 1
ATOM 723 C CA . THR A 1 103 ? 2.792 3.704 -0.928 1.00 87.56 103 THR A CA 1
ATOM 724 C C . THR A 1 103 ? 1.859 4.675 -0.207 1.00 87.56 103 THR A C 1
ATOM 726 O O . THR A 1 103 ? 1.216 4.289 0.769 1.00 87.56 103 THR A O 1
ATOM 729 N N . PHE A 1 104 ? 1.729 5.907 -0.702 1.00 87.81 104 PHE A N 1
ATOM 730 C CA . PHE A 1 104 ? 0.873 6.924 -0.094 1.00 87.81 104 PHE A CA 1
ATOM 731 C C . PHE A 1 104 ? -0.604 6.510 -0.104 1.00 87.81 104 PHE A C 1
ATOM 733 O O . PHE A 1 104 ? -1.257 6.514 0.940 1.00 87.81 104 PHE A O 1
ATOM 740 N N . ALA A 1 105 ? -1.108 6.054 -1.254 1.00 89.56 105 ALA A N 1
ATOM 741 C CA . ALA A 1 105 ? -2.479 5.566 -1.380 1.00 89.56 105 ALA A CA 1
ATOM 742 C C . ALA A 1 105 ? -2.756 4.369 -0.449 1.00 89.56 105 ALA A C 1
ATOM 744 O O . ALA A 1 105 ? -3.792 4.314 0.218 1.00 89.56 105 ALA A O 1
ATOM 745 N N . SER A 1 106 ? -1.812 3.425 -0.363 1.00 87.69 106 SER A N 1
ATOM 746 C CA . SER A 1 106 ? -1.926 2.245 0.502 1.00 87.69 106 SER A CA 1
ATOM 747 C C . SER A 1 106 ? -1.960 2.610 1.990 1.00 87.69 106 SER A C 1
ATOM 749 O O . SER A 1 106 ? -2.791 2.085 2.734 1.00 87.69 106 SER A O 1
ATOM 751 N N . LEU A 1 107 ? -1.091 3.527 2.431 1.00 88.62 107 LEU A N 1
ATOM 752 C CA . LEU A 1 107 ? -1.035 3.973 3.826 1.00 88.62 107 LEU A CA 1
ATOM 753 C C . LEU A 1 107 ? -2.282 4.754 4.238 1.00 88.62 107 LEU A C 1
ATOM 755 O O . LEU A 1 107 ? -2.772 4.536 5.344 1.00 88.62 107 LEU A O 1
ATOM 759 N N . ILE A 1 108 ? -2.834 5.604 3.363 1.00 89.75 108 ILE A N 1
ATOM 760 C CA . ILE A 1 108 ? -4.115 6.279 3.624 1.00 89.75 108 ILE A CA 1
ATOM 761 C C . ILE A 1 108 ? -5.193 5.240 3.916 1.00 89.75 108 ILE A C 1
ATOM 763 O O . ILE A 1 108 ? -5.872 5.322 4.939 1.00 89.75 108 ILE A O 1
ATOM 767 N N . TRP A 1 109 ? -5.321 4.229 3.056 1.00 89.12 109 TRP A N 1
ATOM 768 C CA . TRP A 1 109 ? -6.364 3.223 3.221 1.00 89.12 109 TRP A CA 1
ATOM 769 C C . TRP A 1 109 ? -6.167 2.365 4.475 1.00 89.12 109 TRP A C 1
ATOM 771 O O . TRP A 1 109 ? -7.124 2.115 5.205 1.00 89.12 109 TRP A O 1
ATOM 781 N N . ALA A 1 110 ? -4.928 1.959 4.769 1.00 87.62 110 ALA A N 1
ATOM 782 C CA . ALA A 1 110 ? -4.610 1.242 6.003 1.00 87.62 110 ALA A CA 1
ATOM 783 C C . ALA A 1 110 ? -4.901 2.085 7.253 1.00 87.62 110 ALA A C 1
ATOM 785 O O . ALA A 1 110 ? -5.408 1.557 8.239 1.00 87.62 110 ALA A O 1
ATOM 786 N N . THR A 1 111 ? -4.633 3.392 7.190 1.00 88.62 111 THR A N 1
ATOM 787 C CA . THR A 1 111 ? -4.898 4.327 8.288 1.00 88.62 111 THR A CA 1
ATOM 788 C C . THR A 1 111 ? -6.391 4.481 8.534 1.00 88.62 111 THR A C 1
ATOM 790 O O . THR A 1 111 ? -6.840 4.358 9.670 1.00 88.62 111 THR A O 1
ATOM 793 N N . VAL A 1 112 ? -7.175 4.676 7.469 1.00 89.88 112 VAL A N 1
ATOM 794 C CA . VAL A 1 112 ? -8.641 4.737 7.545 1.00 89.88 112 VAL A CA 1
ATOM 795 C C . VAL A 1 112 ? -9.203 3.435 8.116 1.00 89.88 112 VAL A C 1
ATOM 797 O O . VAL A 1 112 ? -10.002 3.476 9.048 1.00 89.88 112 VAL A O 1
ATOM 800 N N . ALA A 1 113 ? -8.760 2.280 7.613 1.00 89.19 113 ALA A N 1
ATOM 801 C CA . ALA A 1 113 ? -9.215 0.981 8.105 1.00 89.19 113 ALA A CA 1
ATOM 802 C C . ALA A 1 113 ? -8.862 0.766 9.586 1.00 89.19 113 ALA A C 1
ATOM 804 O O . ALA A 1 113 ? -9.725 0.378 10.372 1.00 89.19 113 ALA A O 1
ATOM 805 N N . GLY A 1 114 ? -7.620 1.062 9.980 1.00 87.69 114 GLY A N 1
ATOM 806 C CA . GLY A 1 114 ? -7.178 0.979 11.371 1.00 87.69 114 GLY A CA 1
ATOM 807 C C . GLY A 1 114 ? -7.979 1.901 12.290 1.00 87.69 114 GLY A C 1
ATOM 808 O O . GLY A 1 114 ? -8.371 1.485 13.377 1.00 87.69 114 GLY A O 1
ATOM 809 N N . LEU A 1 115 ? -8.289 3.121 11.839 1.00 89.19 115 LEU A N 1
ATOM 810 C CA . LEU A 1 115 ? -9.088 4.081 12.600 1.00 89.19 115 LEU A CA 1
ATOM 811 C C . LEU A 1 115 ? -10.534 3.607 12.782 1.00 89.19 115 LEU A C 1
ATOM 813 O O . LEU A 1 115 ? -11.058 3.680 13.888 1.00 89.19 115 LEU A O 1
ATOM 817 N N . VAL A 1 116 ? -11.167 3.084 11.727 1.00 92.06 116 VAL A N 1
ATOM 818 C CA . VAL A 1 116 ? -12.522 2.512 11.810 1.00 92.06 116 VAL A CA 1
ATOM 819 C C . VAL A 1 116 ? -12.569 1.377 12.832 1.00 92.06 116 VAL A C 1
ATOM 821 O O . VAL A 1 116 ? -13.464 1.350 13.672 1.00 92.06 116 VAL A O 1
ATOM 824 N N . VAL A 1 117 ? -11.588 0.470 12.803 1.00 89.56 117 VAL A N 1
ATOM 825 C CA . VAL A 1 117 ? -11.488 -0.630 13.776 1.00 89.56 117 VAL A CA 1
ATOM 826 C C . VAL A 1 117 ? -11.289 -0.095 15.192 1.00 89.56 117 VAL A C 1
ATOM 828 O O . VAL A 1 117 ? -11.973 -0.531 16.113 1.00 89.56 117 VAL A O 1
ATOM 831 N N . HIS A 1 118 ? -10.390 0.872 15.369 1.00 87.19 118 HIS A N 1
ATOM 832 C CA . HIS A 1 118 ? -10.128 1.482 16.668 1.00 87.19 118 HIS A CA 1
ATOM 833 C C . HIS A 1 118 ? -11.382 2.132 17.272 1.00 87.19 118 HIS A C 1
ATOM 835 O O . HIS A 1 118 ? -11.653 1.957 18.457 1.00 87.19 118 HIS A O 1
ATOM 841 N N . LEU A 1 119 ? -12.163 2.845 16.453 1.00 89.94 119 LEU A N 1
ATOM 842 C CA . LEU A 1 119 ? -13.420 3.478 16.862 1.00 89.94 119 LEU A CA 1
ATOM 843 C C . LEU A 1 119 ? -14.542 2.473 17.139 1.00 89.94 119 LEU A C 1
ATOM 845 O O . LEU A 1 119 ? -15.411 2.765 17.943 1.00 89.94 119 LEU A O 1
ATOM 849 N N . ALA A 1 120 ? -14.553 1.314 16.479 1.00 90.44 120 ALA A N 1
ATOM 850 C CA . ALA A 1 120 ? -15.575 0.290 16.700 1.00 90.44 120 ALA A CA 1
ATOM 851 C C . ALA A 1 120 ? -15.357 -0.523 17.990 1.00 90.44 120 ALA A C 1
ATOM 853 O O . ALA A 1 120 ? -16.292 -1.148 18.483 1.00 90.44 120 ALA A O 1
ATOM 854 N N . ILE A 1 121 ? -14.120 -0.563 18.500 1.00 90.00 121 ILE A N 1
ATOM 855 C CA . ILE A 1 121 ? -13.736 -1.332 19.699 1.00 90.00 121 ILE A CA 1
ATOM 856 C C . ILE A 1 121 ? -13.754 -0.458 20.970 1.00 90.00 121 ILE A C 1
ATOM 858 O O . ILE A 1 121 ? -13.712 -0.992 22.080 1.00 90.00 121 ILE A O 1
ATOM 862 N N . ARG A 1 122 ? -13.818 0.869 20.827 1.00 72.75 122 ARG A N 1
ATOM 863 C CA . ARG A 1 122 ? -13.921 1.828 21.935 1.00 72.75 122 ARG A CA 1
ATOM 864 C C . ARG A 1 122 ? -15.341 2.333 22.124 1.00 72.75 122 ARG A C 1
ATOM 866 O O . ARG A 1 122 ? -15.676 2.599 23.298 1.00 72.75 122 ARG A O 1
#

Foldseek 3Di:
DDLLCVLVPPPWDADPQRFGWDFDDDDPVQVVCVVVVHDRDDGDIDGFDGPCVVLLVVLLCQCLVCLLVVNNVSNVVSVVVLVPPCPVRCPDVVRVVSSVSNSVSSNVVSNVNSNVNNVVVD

Secondary structure (DSSP, 8-state):
--HHHHHHGGG-PBPTTS-EEEEPPPPHHHHHHHHTTPPPPP--EEEESTTHHHHHHHHHHHHHHHHHTT-THHHHHHHHHHHHHTTTT--SHHHHHHHHHHHHHHHHHHHHHHHHHHHHH-

Organism: NCBI:txid2781962

Sequence (122 aa):
MTALDLAMGASSVPGLHGGILVEGPATRAEARADAAGGAPAEPRRREVLRGGITIGVLERFAAAGSIAAGLPEGLALVIAVKGVGRFTELEAPEARERFIIGTFASLIWATVAGLVVHLAIR